Protein AF-A0A7K9GC88-F1 (afdb_monomer)

Solvent-accessible surface area (backbone atoms only — not comparable to full-atom values): 7679 Å² total; per-residue (Å²): 142,82,80,87,84,87,81,84,77,81,88,81,81,79,82,80,89,76,84,81,82,87,82,78,91,83,74,92,75,93,79,82,80,90,86,80,90,76,86,75,72,80,71,82,74,74,64,96,69,68,80,65,50,67,73,34,44,36,65,51,44,28,51,54,38,43,72,36,90,86,27,46,87,48,23,62,55,41,48,76,68,61,36,24,25,68,50,54,70,71,60,45,69,63,48,34,40,73,74,65,64,41,53,70,68,50,39,52,56,54,58,75,75,91

Organism: Loxia leucoptera (NCBI:txid96539)

InterPro domains:
  IPR001660 Sterile alpha motif domain [PF00536] (54-112)
  IPR001660 Sterile alpha motif domain [PS50105] (56-102)
  IPR013761 Sterile alpha motif/pointed domain superfamily [G3DSA:1.10.150.50] (45-114)
  IPR013761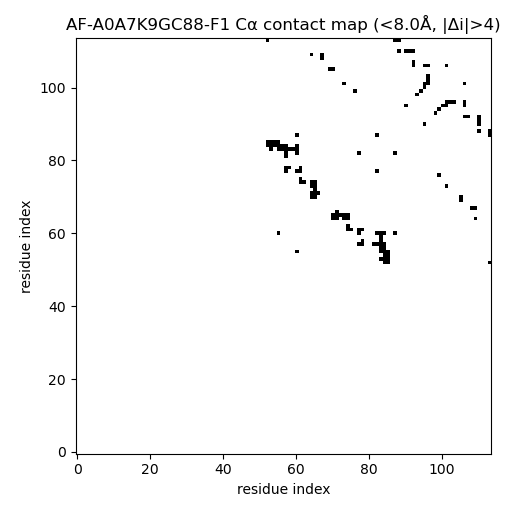 Sterile alpha motif/pointed domain superfamily [SSF47769] (48-113)
  IPR050548 Polycomb group and chromatin remodeling factors [PTHR12247] (30-114)

pLDDT: mean 77.02, std 22.08, range [43.97, 98.31]

Secondary structure (DSSP, 8-state):
------------PPPPPPPPP--------------------------SSS--GGG--HHHHHHHHHHSTTTGGGHHHHHHTT--TTTGGG--HHIIIIIS---HHHHHHHHTT-

Sequence (114 aa):
MGKAEVKYLPPTSLPAPQPLPFGFPYTVSPYFHAGTMGGLFLDGEESPALEDISKWTVEDVCSFVSNLSGCTEYTQVFREQAIDGETLPLLTEEHLLNNMGLKLGPALKIRSQV

Foldseek 3Di:
DDDDDDDDDDDDDDDDDDDDDDDDDDDPDPDDDDDDDDDDDPPPPPDPPDDLLLPFFLVNVLVVQCPDPPRNVLSVLSVVVRPGSNNQQVDDLCCCCPVSPDDSVSSVSSNVVD

Nearest PDB structures (foldseek):
  1kw4-assembly1_A  TM=9.829E-01  e=3.956E-06  Drosophila melanogaster
  4pzo-assembly1_E  TM=9.375E-01  e=7.847E-06  Homo sapiens
  1pk1-assembly2_C  TM=9.372E-01  e=9.859E-06  Drosophila melanogaster
  4pzn-assembly1_A  TM=9.678E-01  e=2.071E-05  Homo sapiens
  4pzo-assembly1_A  TM=9.375E-01  e=6.485E-05  Homo sapiens

Mean predicted aligned error: 17.45 Å

Radius of gyration: 30.96 Å; Cα contacts (8 Å, |Δi|>4): 71; chains: 1; bounding box: 61×54×78 Å

Structure (mmCIF, N/CA/C/O backbone):
data_AF-A0A7K9GC88-F1
#
_entry.id   AF-A0A7K9GC88-F1
#
loop_
_atom_site.group_PDB
_atom_site.id
_atom_site.type_symbol
_atom_site.label_atom_id
_atom_site.label_alt_id
_atom_site.label_comp_id
_atom_site.label_asym_id
_atom_site.label_entity_id
_atom_site.label_seq_id
_atom_site.pdbx_PDB_ins_code
_atom_site.Cartn_x
_atom_site.Cartn_y
_atom_site.Cartn_z
_atom_site.occupancy
_atom_site.B_iso_or_equiv
_atom_site.auth_seq_id
_atom_site.auth_comp_id
_atom_site.auth_asym_id
_atom_site.auth_atom_id
_atom_site.pdbx_PDB_model_num
ATOM 1 N N . MET A 1 1 ? 26.850 31.776 66.762 1.00 49.25 1 MET A N 1
ATOM 2 C CA . MET A 1 1 ? 28.268 31.362 66.886 1.00 49.25 1 MET A CA 1
ATOM 3 C C . MET A 1 1 ? 28.338 30.011 67.585 1.00 49.25 1 MET A C 1
ATOM 5 O O . MET A 1 1 ? 27.752 29.887 68.646 1.00 49.25 1 MET A O 1
ATOM 9 N N . GLY A 1 2 ? 29.045 29.039 67.000 1.00 46.62 2 GLY A N 1
ATOM 10 C CA . GLY A 1 2 ? 29.264 27.682 67.537 1.00 46.62 2 GLY A CA 1
ATOM 11 C C . GLY A 1 2 ? 29.418 26.706 66.366 1.00 46.62 2 GLY A C 1
ATOM 12 O O . GLY A 1 2 ? 28.419 26.316 65.785 1.00 46.62 2 GLY A O 1
ATOM 13 N N . LYS A 1 3 ? 30.579 26.705 65.699 1.00 46.03 3 LYS A N 1
ATOM 14 C CA . LYS A 1 3 ? 31.715 25.772 65.862 1.00 46.03 3 LYS A CA 1
ATOM 15 C C . LYS A 1 3 ? 31.353 24.333 65.449 1.00 46.03 3 LYS A C 1
ATOM 17 O O . LYS A 1 3 ? 30.401 23.755 65.946 1.00 46.03 3 LYS A O 1
ATOM 22 N N . ALA A 1 4 ? 32.138 23.878 64.469 1.00 53.28 4 ALA A N 1
ATOM 23 C CA . ALA A 1 4 ? 32.123 22.627 63.721 1.00 53.28 4 ALA A CA 1
ATOM 24 C C . ALA A 1 4 ? 31.891 21.375 64.562 1.00 53.28 4 ALA A C 1
ATOM 26 O O . ALA A 1 4 ? 32.293 21.401 65.712 1.00 53.28 4 ALA A O 1
ATOM 27 N N . GLU A 1 5 ? 31.414 20.291 63.930 1.00 49.72 5 GLU A N 1
ATOM 28 C CA . GLU A 1 5 ? 32.005 18.951 64.066 1.00 49.72 5 GLU A CA 1
ATOM 29 C C . GLU A 1 5 ? 31.795 18.112 62.795 1.00 49.72 5 GLU A C 1
ATOM 31 O O . GLU A 1 5 ? 30.701 17.992 62.241 1.00 49.72 5 GLU A O 1
ATOM 36 N N . VAL A 1 6 ? 32.915 17.566 62.332 1.00 55.84 6 VAL A N 1
ATOM 37 C CA . VAL A 1 6 ? 33.100 16.695 61.176 1.00 55.84 6 VAL A CA 1
ATOM 38 C C . VAL A 1 6 ? 32.652 15.290 61.571 1.00 55.84 6 VAL A C 1
ATOM 40 O O . VAL A 1 6 ? 33.283 14.658 62.416 1.00 55.84 6 VAL A O 1
ATOM 43 N N . LYS A 1 7 ? 31.569 14.781 60.974 1.00 48.50 7 LYS A N 1
ATOM 44 C CA . LYS A 1 7 ? 31.157 13.382 61.149 1.00 48.50 7 LYS A CA 1
ATOM 45 C C . LYS A 1 7 ? 31.663 12.525 59.995 1.00 48.50 7 LYS A C 1
ATOM 47 O O . LYS A 1 7 ? 31.118 12.517 58.899 1.00 48.50 7 LYS A O 1
ATOM 52 N N . TYR A 1 8 ? 32.751 11.840 60.324 1.00 49.31 8 TYR A N 1
ATOM 53 C CA . TYR A 1 8 ? 33.388 10.702 59.681 1.00 49.31 8 TYR A CA 1
ATOM 54 C C . TYR A 1 8 ? 32.405 9.750 58.979 1.00 49.31 8 TYR A C 1
ATOM 56 O O . TYR A 1 8 ? 31.525 9.172 59.616 1.00 49.31 8 TYR A O 1
ATOM 64 N N . LEU A 1 9 ? 32.609 9.550 57.675 1.00 57.06 9 LEU A N 1
ATOM 65 C CA . LEU A 1 9 ? 32.054 8.429 56.916 1.00 57.06 9 LEU A CA 1
ATOM 66 C C . LEU A 1 9 ? 33.067 7.266 56.921 1.00 57.06 9 LEU A C 1
ATOM 68 O O . LEU A 1 9 ? 34.272 7.521 56.844 1.00 57.06 9 LEU A O 1
ATOM 72 N N . PRO A 1 10 ? 32.617 6.004 57.024 1.00 56.72 10 PRO A N 1
ATOM 73 C CA . PRO A 1 10 ? 33.503 4.842 57.038 1.00 56.72 10 PRO A CA 1
ATOM 74 C C . PRO A 1 10 ? 34.083 4.538 55.641 1.00 56.72 10 PRO A C 1
ATOM 76 O O . PRO A 1 10 ? 33.448 4.852 54.632 1.00 56.72 10 PRO A O 1
ATOM 79 N N . PRO A 1 11 ? 35.257 3.885 55.549 1.00 50.41 11 PRO A N 1
ATOM 80 C CA . PRO A 1 11 ? 35.826 3.468 54.273 1.00 50.41 11 PRO A CA 1
ATOM 81 C C . PRO A 1 11 ? 35.074 2.241 53.733 1.00 50.41 11 PRO A C 1
ATOM 83 O O . PRO A 1 11 ? 35.244 1.127 54.225 1.00 50.41 11 PRO A O 1
ATOM 86 N N . THR A 1 12 ? 34.247 2.414 52.703 1.00 50.53 12 THR A N 1
ATOM 87 C CA . THR A 1 12 ? 33.739 1.284 51.910 1.00 50.53 12 THR A CA 1
ATOM 88 C C . THR A 1 12 ? 34.846 0.774 50.994 1.00 50.53 12 THR A C 1
ATOM 90 O O . THR A 1 12 ? 35.164 1.379 49.973 1.00 50.53 12 THR A O 1
ATOM 93 N N . SER A 1 13 ? 35.444 -0.344 51.399 1.00 58.38 13 SER A N 1
ATOM 94 C CA . SER A 1 13 ? 36.318 -1.180 50.577 1.00 58.38 13 SER A CA 1
ATOM 95 C C . SER A 1 13 ? 35.564 -1.660 49.328 1.00 58.38 13 SER A C 1
ATOM 97 O O . SER A 1 13 ? 34.510 -2.286 49.444 1.00 58.38 13 SER A O 1
ATOM 99 N N . LEU A 1 14 ? 36.083 -1.349 48.138 1.00 60.03 14 LEU A N 1
ATOM 100 C CA . LEU A 1 14 ? 35.582 -1.872 46.864 1.00 60.03 14 LEU A CA 1
ATOM 101 C C . LEU A 1 14 ? 36.074 -3.321 46.677 1.00 60.03 14 LEU A C 1
ATOM 103 O O . LEU A 1 14 ? 37.273 -3.562 46.836 1.00 60.03 14 LEU A O 1
ATOM 107 N N . PRO A 1 15 ? 35.216 -4.291 46.313 1.00 52.09 15 PRO A N 1
ATOM 108 C CA . PRO A 1 15 ? 35.679 -5.622 45.933 1.00 52.09 15 PRO A CA 1
ATOM 109 C C . PRO A 1 15 ? 36.328 -5.616 44.535 1.00 52.09 15 PRO A C 1
ATOM 111 O O . PRO A 1 15 ? 35.918 -4.877 43.642 1.00 52.09 15 PRO A O 1
ATOM 114 N N . ALA A 1 16 ? 37.351 -6.458 44.359 1.00 60.19 16 ALA A N 1
ATOM 115 C CA . ALA A 1 16 ? 38.085 -6.651 43.107 1.00 60.19 16 ALA A CA 1
ATOM 116 C C . ALA A 1 16 ? 37.210 -7.284 41.998 1.00 60.19 16 ALA A C 1
ATOM 118 O O . ALA A 1 16 ? 36.308 -8.068 42.310 1.00 60.19 16 ALA A O 1
ATOM 119 N N . PRO A 1 17 ? 37.481 -6.998 40.708 1.00 51.28 17 PRO A N 1
ATOM 120 C CA . PRO A 1 17 ? 36.707 -7.542 39.596 1.00 51.28 17 PRO A CA 1
ATOM 121 C C . PRO A 1 17 ? 36.956 -9.048 39.459 1.00 51.28 17 PRO A C 1
ATOM 123 O O . PRO A 1 17 ? 38.087 -9.489 39.255 1.00 51.28 17 PRO A O 1
ATOM 126 N N . GLN A 1 18 ? 35.894 -9.846 39.568 1.00 65.56 18 GLN A N 1
ATOM 127 C CA . GLN A 1 18 ? 35.946 -11.269 39.241 1.00 65.56 18 GLN A CA 1
ATOM 128 C C . GLN A 1 18 ? 35.799 -11.461 37.720 1.00 65.56 18 GLN A C 1
ATOM 130 O O . GLN A 1 18 ? 34.921 -10.837 37.119 1.00 65.56 18 GLN A O 1
ATOM 135 N N . PRO A 1 19 ? 36.626 -12.309 37.078 1.00 50.03 19 PRO A N 1
ATOM 136 C CA . PRO A 1 19 ? 36.476 -12.639 35.667 1.00 50.03 19 PRO A CA 1
ATOM 137 C C . PRO A 1 19 ? 35.282 -13.581 35.478 1.00 50.03 19 PRO A C 1
ATOM 139 O O . PRO A 1 19 ? 35.197 -14.632 36.114 1.00 50.03 19 PRO A O 1
ATOM 142 N N . LEU A 1 20 ? 34.354 -13.200 34.598 1.00 64.00 20 LEU A N 1
ATOM 143 C CA . LEU A 1 20 ? 33.248 -14.059 34.185 1.00 64.00 20 LEU A CA 1
ATOM 144 C C . LEU A 1 20 ? 33.786 -15.251 33.369 1.00 64.00 20 LEU A C 1
ATOM 146 O O . LEU A 1 20 ? 34.570 -15.042 32.440 1.00 64.00 20 LEU A O 1
ATOM 150 N N . PRO A 1 21 ? 33.369 -16.490 33.675 1.00 60.38 21 PRO A N 1
ATOM 151 C CA . PRO A 1 21 ? 33.607 -17.638 32.817 1.00 60.38 21 PRO A CA 1
ATOM 152 C C . PRO A 1 21 ? 32.558 -17.671 31.693 1.00 60.38 21 PRO A C 1
ATOM 154 O O . PRO A 1 21 ? 31.406 -17.314 31.918 1.00 60.38 21 PRO A O 1
ATOM 157 N N . PHE A 1 22 ? 32.963 -18.170 30.521 1.00 57.22 22 PHE A N 1
ATOM 158 C CA . PHE A 1 22 ? 32.169 -18.388 29.297 1.00 57.22 22 PHE A CA 1
ATOM 159 C C . PHE A 1 22 ? 31.926 -17.110 28.467 1.00 57.22 22 PHE A C 1
ATOM 161 O O . PHE A 1 22 ? 31.176 -16.231 28.857 1.00 57.22 22 PHE A O 1
ATOM 168 N N . GLY A 1 23 ? 32.502 -16.900 27.283 1.00 47.38 23 GLY A N 1
ATOM 169 C CA . GLY A 1 23 ? 33.224 -17.787 26.374 1.00 47.38 23 GLY A CA 1
ATOM 170 C C . GLY A 1 23 ? 32.997 -17.281 24.947 1.00 47.38 23 GLY A C 1
ATOM 171 O O . GLY A 1 23 ? 32.240 -17.883 24.198 1.00 47.38 23 GLY A O 1
ATOM 172 N N . PHE A 1 24 ? 33.599 -16.146 24.587 1.00 51.72 24 PHE A N 1
ATOM 173 C CA . PHE A 1 24 ? 33.663 -15.698 23.193 1.00 51.72 24 PHE A CA 1
ATOM 174 C C . PHE A 1 24 ? 34.837 -16.414 22.511 1.00 51.72 24 PHE A C 1
ATOM 176 O O . PHE A 1 24 ? 35.942 -16.378 23.063 1.00 51.72 24 PHE A O 1
ATOM 183 N N . PRO A 1 25 ? 34.668 -17.057 21.341 1.00 49.78 25 PRO A N 1
ATOM 184 C CA . PRO A 1 25 ? 35.805 -17.597 20.613 1.00 49.78 25 PRO A CA 1
ATOM 185 C C . PRO A 1 25 ? 36.609 -16.443 20.002 1.00 49.78 25 PRO A C 1
ATOM 187 O O . PRO A 1 25 ? 36.308 -15.942 18.923 1.00 49.78 25 PRO A O 1
ATOM 190 N N . TYR A 1 26 ? 37.658 -16.019 20.703 1.00 50.00 26 TYR A N 1
ATOM 191 C CA . TYR A 1 26 ? 38.766 -15.294 20.095 1.00 50.00 26 TYR A CA 1
ATOM 192 C C . TYR A 1 26 ? 39.708 -16.304 19.439 1.00 50.00 26 TYR A C 1
ATOM 194 O O . TYR A 1 26 ? 40.303 -17.121 20.134 1.00 50.00 26 TYR A O 1
ATOM 202 N N . THR A 1 27 ? 39.894 -16.211 18.123 1.00 56.41 27 THR A N 1
ATOM 203 C CA . THR A 1 27 ? 41.227 -16.276 17.499 1.00 56.41 27 THR A CA 1
ATOM 204 C C . THR A 1 27 ? 41.116 -15.901 16.021 1.00 56.41 27 THR A C 1
ATOM 206 O O . THR A 1 27 ? 40.759 -16.701 15.163 1.00 56.41 27 THR A O 1
ATOM 209 N N . VAL A 1 28 ? 41.429 -14.642 15.708 1.00 51.56 28 VAL A N 1
ATOM 210 C CA . VAL A 1 28 ? 42.001 -14.318 14.400 1.00 51.56 28 VAL A CA 1
ATOM 211 C C . VAL A 1 28 ? 43.429 -14.872 14.448 1.00 51.56 28 VAL A C 1
ATOM 213 O O . VAL A 1 28 ? 44.294 -14.341 15.140 1.00 51.56 28 VAL A O 1
ATOM 216 N N . SER A 1 29 ? 43.649 -16.010 13.790 1.00 52.34 29 SER A N 1
ATOM 217 C CA . SER A 1 29 ? 44.982 -16.574 13.547 1.00 52.34 29 SER A CA 1
ATOM 218 C C . SER A 1 29 ? 45.519 -16.016 12.224 1.00 52.34 29 SER A C 1
ATOM 220 O O . SER A 1 29 ? 44.879 -16.234 11.197 1.00 52.34 29 SER A O 1
ATOM 222 N N . PRO A 1 30 ? 46.667 -15.309 12.196 1.00 58.81 30 PRO A N 1
ATOM 223 C CA . PRO A 1 30 ? 47.116 -14.604 10.996 1.00 58.81 30 PRO A CA 1
ATOM 224 C C . PRO A 1 30 ? 48.055 -15.400 10.079 1.00 58.81 30 PRO A C 1
ATOM 226 O O . PRO A 1 30 ? 48.644 -14.807 9.186 1.00 58.81 30 PRO A O 1
ATOM 229 N N . TYR A 1 31 ? 48.222 -16.713 10.240 1.00 52.88 31 TYR A N 1
ATOM 230 C CA . TYR A 1 31 ? 49.073 -17.498 9.340 1.00 52.88 31 TYR A CA 1
ATOM 231 C C . TYR A 1 31 ? 48.572 -18.939 9.258 1.00 52.88 31 TYR A C 1
ATOM 233 O O . TYR A 1 31 ? 48.916 -19.733 10.121 1.00 52.88 31 TYR A O 1
ATOM 241 N N . PHE A 1 32 ? 47.792 -19.286 8.227 1.00 45.34 32 PHE A N 1
ATOM 242 C CA . PHE A 1 32 ? 48.039 -20.511 7.458 1.00 45.34 32 PHE A CA 1
ATOM 243 C C . PHE A 1 32 ? 47.361 -20.469 6.067 1.00 45.34 32 PHE A C 1
ATOM 245 O O . PHE A 1 32 ? 46.153 -20.595 5.933 1.00 45.34 32 PHE A O 1
ATOM 252 N N . HIS A 1 33 ? 48.205 -20.244 5.056 1.00 50.69 33 HIS A N 1
ATOM 253 C CA . HIS A 1 33 ? 48.252 -20.832 3.710 1.00 50.69 33 HIS A CA 1
ATOM 254 C C . HIS A 1 33 ? 47.006 -20.882 2.799 1.00 50.69 33 HIS A C 1
ATOM 256 O O . HIS A 1 33 ? 46.155 -21.756 2.883 1.00 50.69 33 HIS A O 1
ATOM 262 N N . ALA A 1 34 ? 47.046 -19.991 1.802 1.00 51.66 34 ALA A N 1
ATOM 263 C CA . ALA A 1 34 ? 47.085 -20.311 0.370 1.00 51.66 34 ALA A CA 1
ATOM 264 C C . ALA A 1 34 ? 46.558 -21.690 -0.081 1.00 51.66 34 ALA A C 1
ATOM 266 O O . ALA A 1 34 ? 47.191 -22.715 0.164 1.00 51.66 34 ALA A O 1
ATOM 267 N N . GLY A 1 35 ? 45.512 -21.664 -0.914 1.00 47.94 35 GLY A N 1
ATOM 268 C CA . GLY A 1 35 ? 45.200 -22.739 -1.855 1.00 47.94 35 GLY A CA 1
ATOM 269 C C . GLY A 1 35 ? 43.709 -23.013 -2.010 1.00 47.94 35 GLY A C 1
ATOM 270 O O . GLY A 1 35 ? 43.176 -23.865 -1.319 1.00 47.94 35 GLY A O 1
ATOM 271 N N . THR A 1 36 ? 43.039 -22.326 -2.934 1.00 48.81 36 THR A N 1
ATOM 272 C CA . THR A 1 36 ? 42.417 -22.957 -4.110 1.00 48.81 36 THR A CA 1
ATOM 273 C C . THR A 1 36 ? 41.563 -21.924 -4.842 1.00 48.81 36 THR A C 1
ATOM 275 O O . THR A 1 3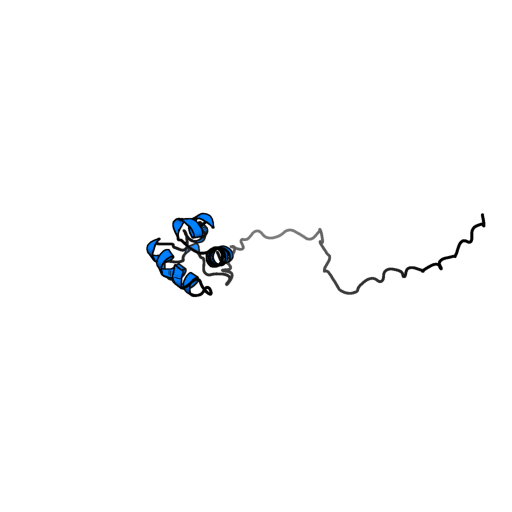6 ? 40.788 -21.175 -4.252 1.00 48.81 36 THR A O 1
ATOM 278 N N . MET A 1 37 ? 41.768 -21.858 -6.148 1.00 56.81 37 MET A N 1
ATOM 279 C CA . MET A 1 37 ? 40.921 -21.151 -7.093 1.00 56.81 37 MET A CA 1
ATOM 280 C C . MET A 1 37 ? 39.803 -22.127 -7.456 1.00 56.81 37 MET A C 1
ATOM 282 O O . MET A 1 37 ? 40.102 -23.260 -7.826 1.00 56.81 37 MET A O 1
ATOM 286 N N . GLY A 1 38 ? 38.539 -21.733 -7.372 1.00 50.22 38 GLY A N 1
ATOM 287 C CA . GLY A 1 38 ? 37.464 -22.607 -7.838 1.00 50.22 38 GLY A CA 1
ATOM 288 C C . GLY A 1 38 ? 36.123 -22.192 -7.286 1.00 50.22 38 GLY A C 1
ATOM 289 O O . GLY A 1 38 ? 35.927 -22.209 -6.080 1.00 50.22 38 GLY A O 1
ATOM 290 N N . GLY A 1 39 ? 35.239 -21.771 -8.185 1.00 52.50 39 GLY A N 1
ATOM 291 C CA . GLY A 1 39 ? 33.973 -21.139 -7.868 1.00 52.50 39 GLY A CA 1
ATOM 292 C C . GLY A 1 39 ? 33.124 -21.930 -6.888 1.00 52.50 39 GLY A C 1
ATOM 293 O O . GLY A 1 39 ? 32.829 -23.103 -7.091 1.00 52.50 39 GLY A O 1
ATOM 294 N N . LEU A 1 40 ? 32.650 -21.217 -5.880 1.00 53.97 40 LEU A N 1
ATOM 295 C CA . LEU A 1 40 ? 31.329 -21.470 -5.355 1.00 53.97 40 LEU A CA 1
ATOM 296 C C . LEU A 1 40 ? 30.466 -20.395 -5.993 1.00 53.97 40 LEU A C 1
ATOM 298 O O . LEU A 1 40 ? 30.490 -19.228 -5.605 1.00 53.97 40 LEU A O 1
ATOM 302 N N . PHE A 1 41 ? 29.805 -20.802 -7.075 1.00 50.50 41 PHE A N 1
ATOM 303 C CA . PHE A 1 41 ? 28.554 -20.200 -7.493 1.00 50.50 41 PHE A CA 1
ATOM 304 C C . PHE A 1 41 ? 27.778 -19.927 -6.210 1.00 50.50 41 PHE A C 1
ATOM 306 O O . PHE A 1 41 ? 27.613 -20.841 -5.400 1.00 50.50 41 PHE A O 1
ATOM 313 N N . LEU A 1 42 ? 27.422 -18.665 -5.981 1.00 56.91 42 LEU A N 1
ATOM 314 C CA . LEU A 1 42 ? 26.449 -18.332 -4.960 1.00 56.91 42 LEU A CA 1
ATOM 315 C C . LEU A 1 42 ? 25.177 -19.041 -5.410 1.00 56.91 42 LEU A C 1
ATOM 317 O O . LEU A 1 42 ? 24.477 -18.576 -6.307 1.00 56.91 42 LEU A O 1
ATOM 321 N N . ASP A 1 43 ? 24.997 -20.247 -4.881 1.00 47.84 43 ASP A N 1
ATOM 322 C CA . ASP A 1 43 ? 23.722 -20.919 -4.795 1.00 47.84 43 ASP A CA 1
ATOM 323 C C . ASP A 1 43 ? 22.771 -19.850 -4.274 1.00 47.84 43 ASP A C 1
ATOM 325 O O . ASP A 1 43 ? 23.021 -19.248 -3.224 1.00 47.84 43 ASP A O 1
ATOM 329 N N . GLY A 1 44 ? 21.802 -19.490 -5.115 1.00 57.28 44 GLY A N 1
ATOM 330 C CA . GLY A 1 44 ? 20.732 -18.586 -4.751 1.00 57.28 44 GLY A CA 1
ATOM 331 C C . GLY A 1 44 ? 19.958 -19.265 -3.642 1.00 57.28 44 GLY A C 1
ATOM 332 O 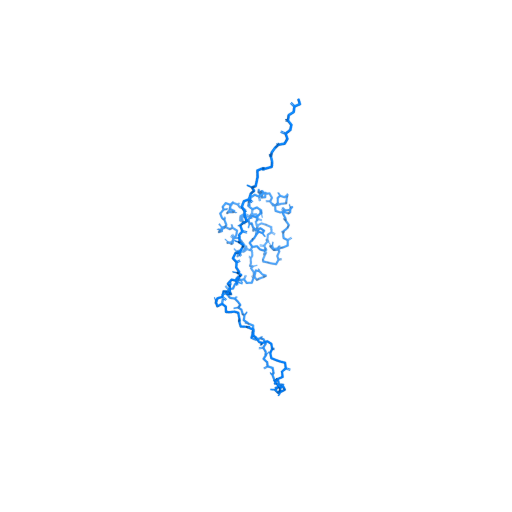O . GLY A 1 44 ? 18.984 -19.960 -3.909 1.00 57.28 44 GLY A O 1
ATOM 333 N N . GLU A 1 45 ? 20.446 -19.098 -2.418 1.00 46.94 45 GLU A N 1
ATOM 334 C CA . GLU A 1 45 ? 19.734 -19.435 -1.208 1.00 46.94 45 GLU A CA 1
ATOM 335 C C . GLU A 1 45 ? 18.565 -18.452 -1.156 1.00 46.94 45 GLU A C 1
ATOM 337 O O . GLU A 1 45 ? 18.662 -17.331 -0.651 1.00 46.94 45 GLU A O 1
ATOM 342 N N . GLU A 1 46 ? 17.481 -18.845 -1.825 1.00 55.84 46 GLU A N 1
ATOM 343 C CA . GLU A 1 46 ? 16.134 -18.370 -1.569 1.00 55.84 46 GLU A CA 1
ATOM 344 C C . GLU A 1 46 ? 15.898 -18.578 -0.077 1.00 55.84 46 GLU A C 1
ATOM 346 O O . GLU A 1 46 ? 15.513 -19.648 0.394 1.00 55.84 46 GLU A O 1
ATOM 351 N N . SER A 1 47 ? 16.218 -17.537 0.685 1.00 44.72 47 SER A N 1
ATOM 352 C CA . SER A 1 47 ? 15.745 -17.395 2.044 1.00 44.72 47 SER A CA 1
ATOM 353 C C . SER A 1 47 ? 14.233 -17.643 2.009 1.00 44.72 47 SER A C 1
ATOM 355 O O . SER A 1 47 ? 13.555 -17.021 1.186 1.00 44.72 47 SER A O 1
ATOM 357 N N . PRO A 1 48 ? 13.656 -18.478 2.891 1.00 43.97 48 PRO A N 1
ATOM 358 C CA . PRO A 1 48 ? 12.204 -18.665 2.997 1.00 43.97 48 PRO A CA 1
ATOM 359 C C . PRO A 1 48 ? 11.500 -17.413 3.566 1.00 43.97 48 PRO A C 1
ATOM 361 O O . PRO A 1 48 ? 10.467 -17.496 4.231 1.00 43.97 48 PRO A O 1
ATOM 364 N N . ALA A 1 49 ? 12.093 -16.240 3.366 1.00 47.97 49 ALA A N 1
ATOM 365 C CA . ALA A 1 49 ? 11.697 -14.965 3.904 1.00 47.97 49 ALA A CA 1
ATOM 366 C C . ALA A 1 49 ? 11.076 -14.142 2.781 1.00 47.97 49 ALA A C 1
ATOM 368 O O . ALA A 1 49 ? 11.789 -13.517 2.006 1.00 47.97 49 ALA A O 1
ATOM 369 N N . LEU A 1 50 ? 9.742 -14.108 2.794 1.00 54.97 50 LEU A N 1
ATOM 370 C CA . LEU A 1 50 ? 8.901 -13.260 1.956 1.00 54.97 50 LEU A CA 1
ATOM 371 C C . LEU A 1 50 ? 8.946 -13.691 0.487 1.00 54.97 50 LEU A C 1
ATOM 373 O O . LEU A 1 50 ? 9.970 -13.597 -0.183 1.00 54.97 50 LEU A O 1
ATOM 377 N N . GLU A 1 51 ? 7.808 -14.170 -0.019 1.00 67.50 51 GLU A N 1
ATOM 378 C CA . GLU A 1 51 ? 7.596 -14.242 -1.463 1.00 67.50 51 GLU A CA 1
ATOM 379 C C . GLU A 1 51 ? 8.074 -12.926 -2.079 1.00 67.50 51 GLU A C 1
ATOM 381 O O . GLU A 1 51 ? 7.758 -11.852 -1.567 1.00 67.50 51 GLU A O 1
ATOM 386 N N . ASP A 1 52 ? 8.891 -13.027 -3.123 1.00 88.50 52 ASP A N 1
ATOM 387 C CA . ASP A 1 52 ? 9.482 -11.880 -3.797 1.00 88.50 52 ASP A CA 1
ATOM 388 C C . ASP A 1 52 ? 8.374 -10.905 -4.215 1.00 88.50 52 ASP A C 1
ATOM 390 O O . ASP A 1 52 ? 7.654 -11.162 -5.183 1.00 88.50 52 ASP A O 1
ATOM 394 N N . ILE A 1 53 ? 8.222 -9.814 -3.450 1.00 91.56 53 ILE A N 1
ATOM 395 C CA . ILE A 1 53 ? 7.112 -8.861 -3.589 1.00 91.56 53 ILE A CA 1
ATOM 396 C C . ILE A 1 53 ? 7.066 -8.336 -5.020 1.00 91.56 53 ILE A C 1
ATOM 398 O O . ILE A 1 53 ? 5.979 -8.149 -5.543 1.00 91.56 53 ILE A O 1
ATOM 402 N N . SER A 1 54 ? 8.210 -8.205 -5.703 1.00 93.94 54 SER A N 1
ATOM 403 C CA . SER A 1 54 ? 8.268 -7.746 -7.097 1.00 93.94 54 SER A CA 1
ATOM 404 C C . SER A 1 54 ? 7.485 -8.624 -8.085 1.00 93.94 54 SER A C 1
ATOM 406 O O . SER A 1 54 ? 7.125 -8.162 -9.163 1.00 93.94 54 SER A O 1
ATOM 408 N N . LYS A 1 55 ? 7.185 -9.879 -7.727 1.00 95.31 55 LYS A N 1
ATOM 409 C CA . LYS A 1 55 ? 6.417 -10.822 -8.555 1.00 95.31 55 LYS A CA 1
ATOM 410 C C . LYS A 1 55 ? 4.921 -10.823 -8.248 1.00 95.31 55 LYS A C 1
ATOM 412 O O . LYS A 1 55 ? 4.178 -11.535 -8.923 1.00 95.31 55 LYS A O 1
ATOM 417 N N . TRP A 1 56 ? 4.478 -10.085 -7.231 1.00 97.25 56 TRP A N 1
ATOM 418 C CA . TRP A 1 56 ? 3.074 -10.064 -6.836 1.00 97.25 56 TRP A CA 1
ATOM 419 C C . TRP A 1 56 ? 2.208 -9.424 -7.914 1.00 97.25 56 TRP A C 1
ATOM 421 O O . TRP A 1 56 ? 2.467 -8.318 -8.390 1.00 97.25 56 TRP A O 1
ATOM 431 N N . THR A 1 57 ? 1.129 -10.113 -8.261 1.00 98.06 57 THR A N 1
ATOM 432 C CA . THR A 1 57 ? 0.059 -9.547 -9.076 1.00 98.06 57 THR A CA 1
ATOM 433 C C . THR A 1 57 ? -0.818 -8.620 -8.236 1.00 98.06 57 THR A C 1
ATOM 435 O O . THR A 1 57 ? -0.760 -8.614 -7.005 1.00 98.06 57 THR A O 1
ATOM 438 N N . VAL A 1 58 ? -1.701 -7.866 -8.894 1.00 98.19 58 VAL A N 1
ATOM 439 C CA . VAL A 1 58 ? -2.719 -7.050 -8.211 1.00 98.19 58 VAL A CA 1
ATOM 440 C C . VAL A 1 58 ? -3.559 -7.889 -7.238 1.00 98.19 58 VAL A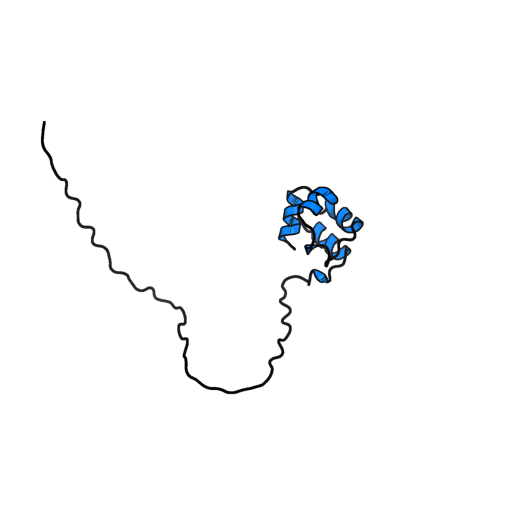 C 1
ATOM 442 O O . VAL A 1 58 ? -3.907 -7.432 -6.148 1.00 98.19 58 VAL A O 1
ATOM 445 N N . GLU A 1 59 ? -3.845 -9.141 -7.587 1.00 98.31 59 GLU A N 1
ATOM 446 C CA . GLU A 1 59 ? -4.624 -10.060 -6.760 1.00 98.31 59 GLU A CA 1
ATOM 447 C C . GLU A 1 59 ? -3.853 -10.519 -5.517 1.00 98.31 59 GLU A C 1
ATOM 449 O O . GLU A 1 59 ? -4.445 -10.607 -4.437 1.00 98.31 59 GLU A O 1
ATOM 454 N N . ASP A 1 60 ? -2.540 -10.717 -5.636 1.00 97.88 60 ASP A N 1
ATOM 455 C CA . ASP A 1 60 ? -1.668 -11.045 -4.504 1.00 97.88 60 ASP A CA 1
ATOM 456 C C . ASP A 1 60 ? -1.567 -9.856 -3.538 1.00 97.88 60 ASP A C 1
ATOM 458 O O . ASP A 1 60 ? -1.764 -10.020 -2.330 1.00 97.88 60 ASP A O 1
ATOM 462 N N . VAL A 1 61 ? -1.400 -8.635 -4.064 1.00 97.88 61 VAL A N 1
ATOM 463 C CA . VAL A 1 61 ? -1.443 -7.392 -3.271 1.00 97.88 61 VAL A CA 1
ATOM 464 C C . VAL A 1 61 ? -2.790 -7.247 -2.558 1.00 97.88 61 VAL A C 1
ATOM 466 O O . VAL A 1 61 ? -2.845 -6.940 -1.365 1.00 97.88 61 VAL A O 1
ATOM 469 N N . CYS A 1 62 ? -3.895 -7.508 -3.257 1.00 98.12 62 CYS A N 1
ATOM 470 C CA . CYS A 1 62 ? -5.235 -7.461 -2.678 1.00 98.12 62 CYS A CA 1
ATOM 471 C C . CYS A 1 62 ? -5.409 -8.470 -1.535 1.00 98.12 62 CYS A C 1
ATOM 473 O O . CYS A 1 62 ? -5.973 -8.122 -0.491 1.00 98.12 62 CYS A O 1
ATOM 475 N N . SER A 1 63 ? -4.913 -9.695 -1.722 1.00 97.75 63 SER A N 1
ATOM 476 C CA . SER A 1 63 ? -4.909 -10.752 -0.706 1.00 97.75 63 SER A CA 1
ATOM 477 C C . SER A 1 63 ? -4.102 -10.323 0.521 1.00 97.75 63 SER A C 1
ATOM 479 O O . SER A 1 63 ? -4.618 -10.345 1.644 1.00 97.75 63 SER A O 1
ATOM 481 N N . PHE A 1 64 ? -2.891 -9.808 0.308 1.00 97.12 64 PHE A N 1
ATOM 482 C CA . PHE A 1 64 ? -2.037 -9.256 1.355 1.00 97.12 64 PHE A CA 1
ATOM 483 C C . PHE A 1 64 ? -2.737 -8.148 2.157 1.00 97.12 64 PHE A C 1
ATOM 485 O O . PHE A 1 64 ? -2.850 -8.259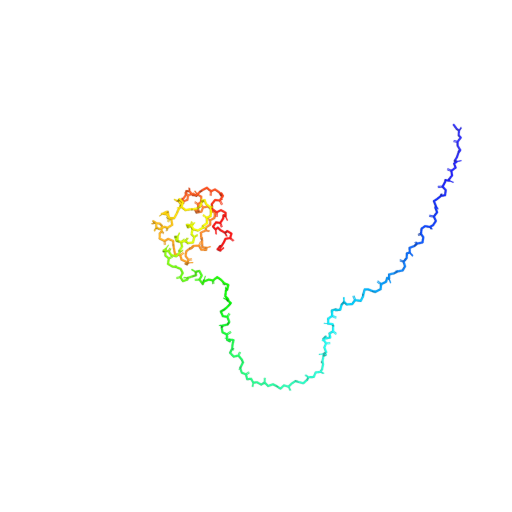 3.380 1.00 97.12 64 PHE A O 1
ATOM 492 N N . VAL A 1 65 ? -3.289 -7.127 1.489 1.00 97.19 65 VAL A N 1
ATOM 493 C CA . VAL A 1 65 ? -4.015 -6.025 2.148 1.00 97.19 65 VAL A CA 1
ATOM 494 C C . VAL A 1 65 ? -5.228 -6.551 2.918 1.00 97.19 65 VAL A C 1
ATOM 496 O O . VAL A 1 65 ? -5.495 -6.099 4.033 1.00 97.19 65 VAL A O 1
ATOM 499 N N . SER A 1 66 ? -5.945 -7.537 2.369 1.00 97.38 66 SER A N 1
ATOM 500 C CA . SER A 1 66 ? -7.123 -8.121 3.021 1.00 97.38 66 SER A CA 1
ATOM 501 C C . SER A 1 66 ? -6.793 -8.878 4.311 1.00 97.38 66 SER A C 1
ATOM 503 O O . SER A 1 66 ? -7.604 -8.862 5.240 1.00 97.38 66 SER A O 1
ATOM 505 N N . ASN A 1 67 ? -5.594 -9.464 4.390 1.00 96.69 67 ASN A N 1
ATOM 506 C CA . ASN A 1 67 ? -5.093 -10.193 5.556 1.00 96.69 67 ASN A CA 1
ATOM 507 C C . ASN A 1 67 ? -4.589 -9.263 6.674 1.00 96.69 67 ASN A C 1
ATOM 509 O O . ASN A 1 67 ? -4.424 -9.696 7.819 1.00 96.69 67 ASN A O 1
ATOM 513 N N . LEU A 1 68 ? -4.374 -7.974 6.388 1.00 95.94 68 LEU A N 1
ATOM 514 C CA . LEU A 1 68 ? -4.013 -6.990 7.403 1.00 95.94 68 LEU A CA 1
ATOM 515 C C . LEU A 1 68 ? -5.256 -6.523 8.173 1.00 95.94 68 LEU A C 1
ATOM 517 O O . LEU A 1 68 ? -6.234 -6.022 7.616 1.00 95.94 68 LEU A O 1
ATOM 521 N N . SER A 1 69 ? -5.196 -6.630 9.503 1.00 95.38 69 SER A N 1
ATOM 522 C CA . SER A 1 69 ? -6.290 -6.219 10.392 1.00 95.38 69 SER A CA 1
ATOM 523 C C . SER A 1 69 ? -6.753 -4.776 10.129 1.00 95.38 69 SER A C 1
ATOM 525 O O . SER A 1 69 ? -5.982 -3.817 10.255 1.00 95.38 69 SER A O 1
ATOM 527 N N . GLY A 1 70 ? -8.037 -4.609 9.801 1.00 94.75 70 GLY A N 1
ATOM 528 C CA . GLY A 1 70 ? -8.637 -3.299 9.522 1.00 94.75 70 GLY A CA 1
ATOM 529 C C . GLY A 1 70 ? -8.213 -2.669 8.191 1.00 94.75 70 GLY A C 1
ATOM 530 O O . GLY A 1 70 ? -8.383 -1.463 8.034 1.00 94.75 70 GLY A O 1
ATOM 531 N N . CYS A 1 71 ? -7.642 -3.449 7.265 1.00 96.69 71 CYS A N 1
ATOM 532 C CA . CYS A 1 71 ? -7.256 -2.970 5.933 1.00 96.69 71 CYS A CA 1
ATOM 533 C C . CYS A 1 71 ? -8.108 -3.562 4.797 1.00 96.69 71 CYS A C 1
ATOM 535 O O . CYS A 1 71 ? -8.081 -3.038 3.689 1.00 96.69 71 CYS A O 1
ATOM 537 N N . THR A 1 72 ? -8.918 -4.592 5.071 1.00 97.12 72 THR A N 1
ATOM 538 C CA . THR A 1 72 ? -9.780 -5.269 4.085 1.00 97.12 72 THR A CA 1
ATOM 539 C C . THR A 1 72 ? -10.722 -4.322 3.331 1.00 97.12 72 THR A C 1
ATOM 541 O O . THR A 1 72 ? -11.018 -4.552 2.163 1.00 97.12 72 THR A O 1
ATOM 544 N N . GLU A 1 73 ? -11.172 -3.228 3.958 1.00 96.44 73 GLU A N 1
ATOM 545 C CA . GLU A 1 73 ? -12.033 -2.226 3.306 1.00 96.44 73 GLU A CA 1
ATOM 546 C C . GLU A 1 73 ? -11.334 -1.482 2.150 1.00 96.44 73 GLU A C 1
ATOM 548 O O . GLU A 1 73 ? -12.007 -0.969 1.260 1.00 96.44 73 GLU A O 1
ATOM 553 N N . TYR A 1 74 ? -9.996 -1.462 2.128 1.00 97.56 74 TYR A N 1
ATOM 554 C CA . TYR A 1 74 ? -9.195 -0.772 1.111 1.00 97.56 74 TYR A CA 1
ATOM 555 C C . TYR A 1 74 ? -8.751 -1.685 -0.034 1.00 97.56 74 TYR A C 1
ATOM 557 O O . TYR A 1 74 ? -8.227 -1.185 -1.024 1.00 97.56 74 TYR A O 1
ATOM 565 N N . THR A 1 75 ? -8.981 -3.000 0.046 1.00 97.31 75 THR A N 1
ATOM 566 C CA . THR A 1 75 ? -8.574 -3.958 -0.997 1.00 97.31 75 THR A CA 1
ATOM 567 C C . THR A 1 75 ? -9.083 -3.553 -2.384 1.00 97.31 75 THR A C 1
ATOM 569 O O . THR A 1 75 ? -8.344 -3.618 -3.362 1.00 97.31 75 THR A O 1
ATOM 572 N N . GLN A 1 76 ? -10.322 -3.061 -2.471 1.00 97.69 76 GLN A N 1
ATOM 573 C CA . GLN A 1 76 ? -10.891 -2.606 -3.739 1.00 97.69 76 GLN A CA 1
ATOM 574 C C . GLN A 1 76 ? -10.152 -1.386 -4.314 1.00 97.69 76 GLN A C 1
ATOM 576 O O . GLN A 1 76 ? -9.975 -1.308 -5.524 1.00 97.69 76 GLN A O 1
ATOM 581 N N . VAL A 1 77 ? -9.657 -0.481 -3.464 1.00 97.81 77 VAL A N 1
ATOM 582 C CA . VAL A 1 77 ? -8.883 0.693 -3.898 1.00 97.81 77 VAL A CA 1
ATOM 583 C C . VAL A 1 77 ? -7.559 0.263 -4.531 1.00 97.81 77 VAL A C 1
ATOM 585 O O . VAL A 1 77 ? -7.186 0.781 -5.578 1.00 97.81 77 VAL A O 1
ATOM 588 N N . PHE A 1 78 ? -6.869 -0.718 -3.940 1.00 98.06 78 PHE A N 1
ATOM 589 C CA . PHE A 1 78 ? -5.636 -1.274 -4.514 1.00 98.06 78 PHE A CA 1
ATOM 590 C C . PHE A 1 78 ? -5.892 -1.951 -5.866 1.00 98.06 78 PHE A C 1
ATOM 592 O O . PHE A 1 78 ? -5.109 -1.762 -6.796 1.00 98.06 78 PHE A O 1
ATOM 599 N N . ARG A 1 79 ? -7.020 -2.664 -6.005 1.00 98.12 79 ARG A N 1
ATOM 600 C CA . ARG A 1 79 ? -7.434 -3.260 -7.282 1.00 98.12 79 ARG A CA 1
ATOM 601 C C . ARG A 1 79 ? -7.728 -2.206 -8.349 1.00 98.12 79 ARG A C 1
ATOM 603 O O . ARG A 1 79 ? -7.259 -2.333 -9.474 1.00 98.12 79 ARG A O 1
ATOM 610 N N . GLU A 1 80 ? -8.503 -1.177 -8.014 1.00 97.81 80 GLU A N 1
ATOM 611 C CA . GLU A 1 80 ? -8.902 -0.116 -8.953 1.00 97.81 80 GLU A CA 1
ATOM 612 C C . GLU A 1 80 ? -7.716 0.724 -9.432 1.00 97.81 80 GLU A C 1
ATOM 614 O O . GLU A 1 80 ? -7.683 1.135 -10.590 1.00 97.81 80 GLU A O 1
ATOM 619 N N . GLN A 1 81 ? -6.728 0.932 -8.563 1.00 97.31 81 GLN A N 1
ATOM 620 C CA . GLN A 1 81 ? -5.474 1.609 -8.901 1.00 97.31 81 GLN A CA 1
ATOM 621 C C . GLN A 1 81 ? -4.454 0.680 -9.584 1.00 97.31 81 GLN A C 1
ATOM 623 O O . GLN A 1 81 ? -3.364 1.135 -9.919 1.00 97.31 81 GLN A O 1
ATOM 628 N N . ALA A 1 82 ? -4.796 -0.599 -9.787 1.00 97.81 82 ALA A N 1
ATOM 629 C CA . ALA A 1 82 ? -3.927 -1.626 -10.358 1.00 97.81 82 ALA A CA 1
ATOM 630 C C . ALA A 1 82 ? -2.550 -1.704 -9.669 1.00 97.81 82 ALA A C 1
ATOM 632 O O . ALA A 1 82 ? -1.521 -1.799 -10.333 1.00 97.81 82 ALA A O 1
ATOM 633 N N . ILE A 1 83 ? -2.535 -1.652 -8.332 1.00 98.25 83 ILE A N 1
ATOM 634 C CA . ILE A 1 83 ? -1.295 -1.752 -7.558 1.00 98.25 83 ILE A CA 1
ATOM 635 C C . ILE A 1 83 ? -0.812 -3.200 -7.568 1.00 98.25 83 ILE A C 1
ATOM 637 O O . ILE A 1 83 ? -1.453 -4.075 -6.987 1.00 98.25 83 ILE A O 1
ATOM 641 N N . ASP A 1 84 ? 0.330 -3.428 -8.200 1.00 98.06 84 ASP A N 1
ATOM 642 C CA . ASP A 1 84 ? 1.058 -4.691 -8.217 1.00 98.06 84 ASP A CA 1
ATOM 643 C C . ASP A 1 84 ? 2.264 -4.664 -7.265 1.00 98.06 84 ASP A C 1
ATOM 645 O O . ASP A 1 84 ? 2.507 -3.696 -6.536 1.00 98.06 84 ASP A O 1
ATOM 649 N N . GLY A 1 85 ? 3.011 -5.760 -7.259 1.00 97.00 85 GLY A N 1
ATOM 650 C CA . GLY A 1 85 ? 4.205 -5.956 -6.457 1.00 97.00 85 GLY A CA 1
ATOM 651 C C . GLY A 1 85 ? 5.363 -5.005 -6.748 1.00 97.00 85 GLY A C 1
ATOM 652 O O . GLY A 1 85 ? 6.144 -4.689 -5.852 1.00 97.00 85 GLY A O 1
ATOM 653 N N . GLU A 1 86 ? 5.467 -4.508 -7.980 1.00 96.50 86 GLU A N 1
ATOM 654 C CA . GLU A 1 86 ? 6.485 -3.523 -8.358 1.00 96.50 86 GLU A CA 1
ATOM 655 C C . GLU A 1 86 ? 6.108 -2.119 -7.866 1.00 96.50 86 GLU A C 1
ATOM 657 O O . GLU A 1 86 ? 6.971 -1.341 -7.452 1.00 96.50 86 GLU A O 1
ATOM 662 N N . THR A 1 87 ? 4.812 -1.799 -7.867 1.00 97.06 87 THR A N 1
ATOM 663 C CA . THR A 1 87 ? 4.293 -0.485 -7.473 1.00 97.06 87 THR A CA 1
ATOM 664 C C . THR A 1 87 ? 4.116 -0.356 -5.962 1.00 97.06 87 THR A C 1
ATOM 666 O O . THR A 1 87 ? 4.335 0.723 -5.406 1.00 97.06 87 THR A O 1
ATOM 669 N N . LEU A 1 88 ? 3.730 -1.436 -5.276 1.00 97.44 88 LEU A N 1
ATOM 670 C CA . LEU A 1 88 ? 3.398 -1.434 -3.848 1.00 97.44 88 LEU A CA 1
ATOM 671 C C . LEU A 1 88 ? 4.504 -0.815 -2.959 1.00 97.44 88 LEU A C 1
ATOM 673 O O . LEU A 1 88 ? 4.163 0.060 -2.156 1.00 97.44 88 LEU A O 1
ATOM 677 N N . PRO A 1 89 ? 5.805 -1.149 -3.116 1.00 96.06 89 PRO A N 1
ATOM 678 C CA . PRO A 1 89 ? 6.884 -0.555 -2.315 1.00 96.06 89 PRO A CA 1
ATOM 679 C C . PRO A 1 89 ? 7.166 0.921 -2.640 1.00 96.06 89 PRO A C 1
ATOM 681 O O . PRO A 1 89 ? 7.813 1.624 -1.863 1.00 96.06 89 PRO A O 1
ATOM 684 N N . LEU A 1 90 ? 6.696 1.413 -3.791 1.00 96.69 90 LEU A N 1
ATOM 685 C CA . LEU A 1 90 ? 6.873 2.803 -4.227 1.00 96.69 90 LEU A CA 1
ATOM 686 C C . LEU A 1 90 ? 5.806 3.738 -3.640 1.00 96.69 90 LEU A C 1
ATOM 688 O O . LEU A 1 90 ? 5.933 4.965 -3.725 1.00 96.69 90 LEU A O 1
ATOM 692 N N . LEU A 1 91 ? 4.748 3.183 -3.042 1.00 97.31 91 LEU A N 1
ATOM 693 C CA . LEU A 1 91 ? 3.689 3.970 -2.427 1.00 97.31 91 LEU A CA 1
ATOM 694 C C . LEU A 1 91 ? 4.210 4.697 -1.184 1.00 97.31 91 LEU A C 1
ATOM 696 O O . LEU A 1 91 ? 4.654 4.112 -0.194 1.00 97.31 91 LEU A O 1
ATOM 700 N N . THR A 1 92 ? 4.114 6.021 -1.225 1.00 96.75 92 THR A N 1
ATOM 701 C CA . THR A 1 92 ? 4.433 6.878 -0.088 1.00 96.75 92 THR A CA 1
ATOM 702 C C . THR A 1 92 ? 3.233 6.963 0.847 1.00 96.75 92 THR A C 1
ATOM 704 O O . THR A 1 92 ? 2.094 6.689 0.466 1.00 96.75 92 THR A O 1
ATOM 707 N N . GLU A 1 93 ? 3.469 7.387 2.087 1.00 96.44 93 GLU A N 1
ATOM 708 C CA . GLU A 1 93 ? 2.373 7.672 3.017 1.00 96.44 93 GLU A CA 1
ATOM 709 C C . GLU A 1 93 ? 1.405 8.707 2.435 1.00 96.44 93 GLU A C 1
ATOM 711 O O . GLU A 1 93 ? 0.195 8.523 2.507 1.00 96.44 93 GLU A O 1
ATOM 716 N N . GLU A 1 94 ? 1.936 9.747 1.789 1.00 97.12 94 GLU A N 1
ATOM 717 C CA . GLU A 1 94 ? 1.128 10.770 1.134 1.00 97.12 94 GLU A CA 1
ATOM 718 C C . GLU A 1 94 ? 0.205 10.175 0.063 1.00 97.12 94 GLU A C 1
ATOM 720 O O . GLU A 1 94 ? -0.984 10.484 0.062 1.00 97.12 94 GLU A O 1
ATOM 725 N N . HIS A 1 95 ? 0.704 9.271 -0.791 1.00 97.56 95 HIS A N 1
ATOM 726 C CA . HIS A 1 95 ? -0.125 8.603 -1.799 1.00 97.56 95 HIS A CA 1
ATOM 727 C C . HIS A 1 95 ? -1.255 7.785 -1.160 1.00 97.56 95 HIS A C 1
ATOM 729 O O . HIS A 1 95 ? -2.408 7.869 -1.592 1.00 97.56 95 HIS A O 1
ATOM 735 N N . LEU A 1 96 ? -0.950 7.032 -0.099 1.00 97.88 96 LEU A N 1
ATOM 736 C CA . LEU A 1 96 ? -1.947 6.220 0.601 1.00 97.88 96 LEU A CA 1
ATOM 737 C C . LEU A 1 96 ? -3.041 7.091 1.238 1.00 97.88 96 LEU A C 1
ATOM 739 O O . LEU A 1 96 ? -4.223 6.761 1.141 1.00 97.88 96 LEU A O 1
ATOM 743 N N . LEU A 1 97 ? -2.669 8.215 1.854 1.00 97.75 97 LEU A N 1
ATOM 744 C CA . LEU A 1 97 ? -3.612 9.106 2.536 1.00 97.75 97 LEU A CA 1
ATOM 745 C C . LEU A 1 97 ? -4.413 9.981 1.566 1.00 97.75 97 LEU A C 1
ATOM 747 O O . LEU A 1 97 ? -5.638 10.044 1.660 1.00 97.75 97 LEU A O 1
ATOM 751 N N . ASN A 1 98 ? -3.732 10.653 0.637 1.00 96.50 98 ASN A N 1
ATOM 752 C CA . ASN A 1 98 ? -4.321 11.717 -0.177 1.00 96.50 98 ASN A CA 1
ATOM 753 C C . ASN A 1 98 ? -4.930 11.190 -1.478 1.00 96.50 98 ASN A C 1
ATOM 755 O O . ASN A 1 98 ? -5.989 11.660 -1.889 1.00 96.50 98 ASN A O 1
ATOM 759 N N . ASN A 1 99 ? -4.279 10.225 -2.133 1.00 95.25 99 ASN A N 1
ATOM 760 C CA . ASN A 1 99 ? -4.721 9.714 -3.434 1.00 95.25 99 ASN A CA 1
ATOM 761 C C . ASN A 1 99 ? -5.618 8.483 -3.292 1.00 95.25 99 ASN A C 1
ATOM 763 O O . ASN A 1 99 ? -6.567 8.328 -4.056 1.00 95.25 99 ASN A O 1
ATOM 767 N N . MET A 1 100 ? -5.333 7.623 -2.312 1.00 96.88 100 MET A N 1
ATOM 768 C CA . MET A 1 100 ? -6.078 6.379 -2.084 1.00 96.88 100 M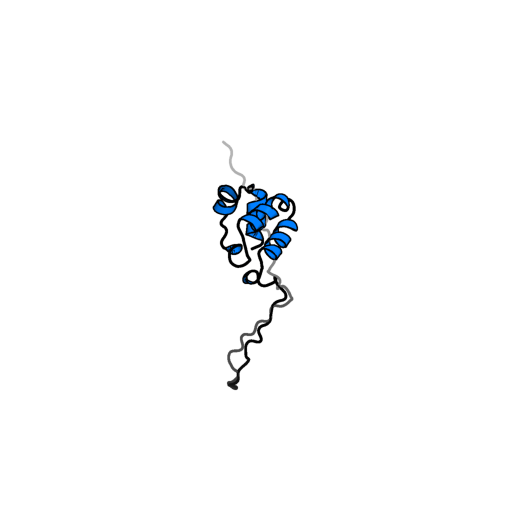ET A CA 1
ATOM 769 C C . MET A 1 100 ? -7.083 6.474 -0.926 1.00 96.88 100 MET A C 1
ATOM 771 O O . MET A 1 100 ? -7.894 5.570 -0.743 1.00 96.88 100 MET A O 1
ATOM 775 N N . GLY A 1 101 ? -7.075 7.569 -0.157 1.00 96.44 101 GLY A N 1
ATOM 776 C CA . GLY A 1 101 ? -8.079 7.836 0.877 1.00 96.44 101 GLY A CA 1
ATOM 777 C C . GLY A 1 101 ? -7.994 6.923 2.104 1.00 96.44 101 GLY A C 1
ATOM 778 O O . GLY A 1 101 ? -8.986 6.765 2.822 1.00 96.44 101 GLY A O 1
ATOM 779 N N . LEU A 1 102 ? -6.838 6.303 2.360 1.00 98.00 102 LEU A N 1
ATOM 780 C CA . LEU A 1 102 ? -6.631 5.497 3.559 1.00 98.00 102 LEU A CA 1
ATOM 781 C C . LEU A 1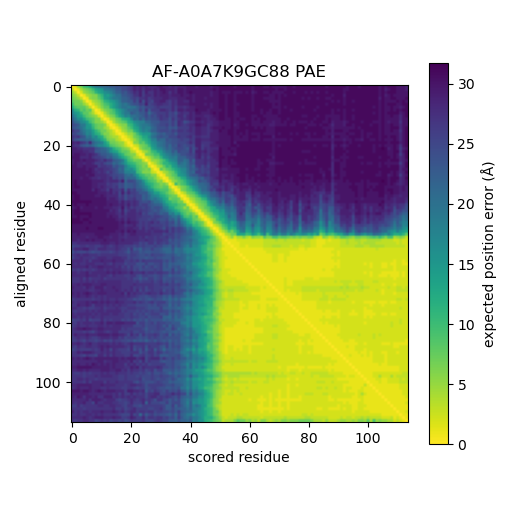 102 ? -6.543 6.390 4.799 1.0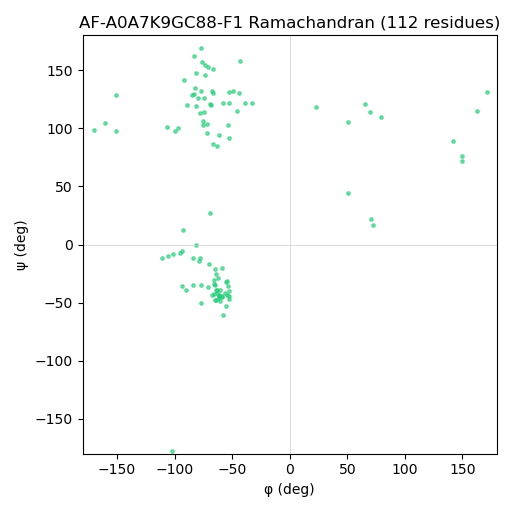0 98.00 102 LEU A C 1
ATOM 783 O O . LEU A 1 102 ? -6.087 7.531 4.767 1.00 98.00 102 LEU A O 1
ATOM 787 N N . LYS A 1 103 ? -6.918 5.829 5.949 1.00 97.88 103 LYS A N 1
ATOM 788 C CA . LYS A 1 103 ? -6.605 6.430 7.250 1.00 97.88 103 LYS A CA 1
ATOM 789 C C . LYS A 1 103 ? -5.133 6.191 7.602 1.00 97.88 103 LYS A C 1
ATOM 791 O O . LYS A 1 103 ? -4.538 5.198 7.185 1.00 97.88 103 LYS A O 1
ATOM 796 N N . LEU A 1 104 ? -4.589 7.039 8.479 1.00 97.88 104 LEU A N 1
ATOM 797 C CA . LEU A 1 104 ? -3.199 6.947 8.948 1.00 97.88 104 LEU A CA 1
ATOM 798 C C . LEU A 1 104 ? -2.827 5.563 9.494 1.00 97.88 104 LEU A C 1
ATOM 800 O O . LEU A 1 104 ? -1.787 5.030 9.137 1.00 97.88 104 LEU A O 1
ATOM 804 N N . GLY A 1 105 ? -3.689 4.946 10.308 1.00 97.62 105 GLY A N 1
ATOM 805 C CA . GLY A 1 105 ? -3.427 3.612 10.864 1.00 97.62 105 GLY A CA 1
ATOM 806 C C . GLY A 1 105 ? -3.194 2.539 9.785 1.00 97.62 105 GLY A C 1
ATOM 807 O O . GLY A 1 105 ? -2.111 1.959 9.751 1.00 97.62 105 GLY A O 1
ATOM 808 N N . PRO A 1 106 ? -4.175 2.269 8.903 1.00 97.62 106 PRO A N 1
ATOM 809 C CA . PRO A 1 106 ? -4.013 1.359 7.767 1.00 97.62 106 PRO A CA 1
ATOM 810 C C . PRO A 1 106 ? -2.825 1.696 6.854 1.00 97.62 106 PRO A C 1
ATOM 812 O O . PRO A 1 106 ? -2.071 0.795 6.498 1.00 97.62 106 PRO A O 1
ATOM 815 N N . ALA A 1 107 ? -2.611 2.977 6.530 1.00 97.69 107 ALA A N 1
ATOM 816 C CA . ALA A 1 107 ? -1.496 3.401 5.681 1.00 97.69 107 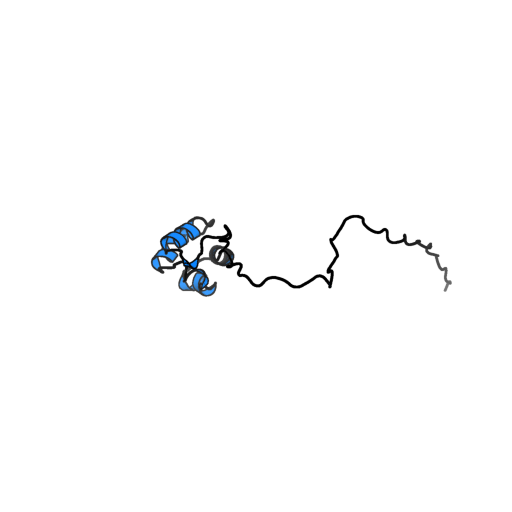ALA A CA 1
ATOM 817 C C . ALA A 1 107 ? -0.130 3.049 6.297 1.00 97.69 107 ALA A C 1
ATOM 819 O O . ALA A 1 107 ? 0.726 2.467 5.630 1.00 97.69 107 ALA A O 1
ATOM 820 N N . LEU A 1 108 ? 0.052 3.330 7.591 1.00 97.62 108 LEU A N 1
ATOM 821 C CA . LEU A 1 108 ? 1.268 2.968 8.320 1.00 97.62 108 LEU A CA 1
ATOM 822 C C . LEU A 1 108 ? 1.461 1.449 8.406 1.00 97.62 108 LEU A C 1
ATOM 824 O O . LEU A 1 108 ? 2.586 0.981 8.249 1.00 97.62 108 LEU A O 1
ATOM 828 N N . LYS A 1 109 ? 0.382 0.677 8.615 1.00 96.38 109 LYS A N 1
ATOM 829 C CA . LYS A 1 109 ? 0.449 -0.795 8.658 1.00 96.38 109 LYS A CA 1
ATOM 830 C C . LYS A 1 109 ? 0.934 -1.390 7.342 1.00 96.38 109 LYS A C 1
ATOM 832 O O . LYS A 1 109 ? 1.763 -2.290 7.367 1.00 96.38 109 LYS A O 1
ATOM 837 N N . ILE A 1 110 ? 0.423 -0.909 6.211 1.00 95.94 110 ILE A N 1
ATOM 838 C CA . ILE A 1 110 ? 0.834 -1.408 4.892 1.00 95.94 110 ILE A CA 1
ATOM 839 C C . ILE A 1 110 ? 2.310 -1.081 4.659 1.00 95.94 110 ILE A C 1
ATOM 841 O O . ILE A 1 110 ? 3.085 -1.978 4.357 1.00 95.94 110 ILE A O 1
ATOM 845 N N . ARG A 1 111 ? 2.726 0.167 4.915 1.00 95.00 111 ARG A N 1
ATOM 846 C CA . ARG A 1 111 ? 4.123 0.601 4.736 1.00 95.00 111 ARG A CA 1
ATOM 847 C C . ARG A 1 111 ? 5.130 -0.083 5.651 1.00 95.00 111 ARG A C 1
ATOM 849 O O . ARG A 1 111 ? 6.304 -0.109 5.322 1.00 95.00 111 ARG A O 1
ATOM 856 N N . SER A 1 112 ? 4.714 -0.579 6.815 1.00 94.56 112 SER A N 1
ATOM 857 C CA . SER A 1 112 ? 5.623 -1.319 7.698 1.00 94.56 112 SER A CA 1
ATOM 858 C C . SER A 1 112 ? 5.878 -2.758 7.245 1.00 94.56 112 SER A C 1
ATOM 860 O O . SER A 1 112 ? 6.741 -3.416 7.815 1.00 94.56 112 SER A O 1
ATOM 862 N N . GLN A 1 113 ? 5.094 -3.254 6.286 1.00 91.94 113 GLN A N 1
ATOM 863 C CA . GLN A 1 113 ? 5.107 -4.648 5.840 1.00 91.94 113 GLN A CA 1
ATOM 864 C C . GLN A 1 113 ? 5.778 -4.834 4.470 1.00 91.94 113 GLN A C 1
ATOM 866 O O . GLN A 1 113 ? 5.972 -5.979 4.066 1.00 91.94 113 GLN A O 1
ATOM 871 N N . VAL A 1 114 ? 6.086 -3.737 3.767 1.00 87.00 114 VAL A N 1
ATOM 872 C CA . VAL A 1 114 ? 6.619 -3.704 2.394 1.00 87.00 114 VAL A CA 1
ATOM 873 C C . VAL A 1 114 ? 7.900 -2.890 2.310 1.00 87.00 114 VAL A C 1
ATOM 875 O O . VAL A 1 114 ? 8.096 -2.011 3.181 1.00 87.00 114 VAL A O 1
#